Protein AF-A0A4R0JG82-F1 (afdb_monomer)

Solvent-accessible surface area (backbone atoms only — not comparable to full-atom values): 6131 Å² total; per-residue (Å²): 131,83,60,66,34,58,22,49,46,36,56,48,28,48,44,37,39,69,44,55,50,51,53,53,48,47,63,71,42,70,88,62,56,55,72,28,51,49,55,45,46,59,52,71,74,49,92,68,88,44,76,69,55,53,53,50,45,52,55,46,31,60,55,37,65,48,54,62,56,52,48,53,51,48,30,52,50,32,44,59,51,30,76,71,50,60,74,59,34,55,62,89,32,67,42,12,88,51,21,68,62,61,57,60,56,63,74,70,77,117

Secondary structure (DSSP, 8-state):
---EEE-HHHHHHHHIIIIIHHHHHHHHHTTT-SHHHHHHHHHHTTT---HHHHHHHHHHHHHHTTHHHHHHHHHHHHHHHHTTS-SEEETT-TTTTTHHHHHHHHTT--

pLDDT: mean 81.7, std 14.55, range [39.59, 97.44]

Foldseek 3Di:
DFDKFFQQLLVVLVCVLPPVLVVVLCVCCPPQHQPLVNLVCVCVVDDDPDPVSVVVSVVVNVVSVVPNVVSVVSSVVSVVVSVPDDRMDGPPPCRGPVVVVVVVVVVVPD

Organism: NCBI:txid1572659

Sequence (110 aa):
MADKENNFYKDTLHTCYVTTIPNARDAVHHGQGQPGDSISTAISSGGWKCAKATDFVTDFSAKAKQIMPAFDDAVTTAKSAHDKEPDEVPAKDPHGLAWPRTWSMRHKMI

Radius of gyration: 21.13 Å; Cα contacts (8 Å, |Δi|>4): 96; chains: 1; bounding box: 43×22×65 Å

Nearest PDB structures (foldseek):
  6jx6-assembly1_A  TM=6.028E-01  e=9.430E+00  Homo sapiens
  6vol-assembly1_Z  TM=5.089E-01  e=6.917E+00  Spinacia oleracea

Structure (mmCIF, N/CA/C/O backbone):
data_AF-A0A4R0JG82-F1
#
_entry.id   AF-A0A4R0JG82-F1
#
loop_
_atom_site.group_PDB
_atom_site.id
_atom_site.type_symbol
_atom_site.label_atom_id
_atom_site.label_alt_id
_atom_site.label_comp_id
_atom_site.label_asym_id
_atom_site.label_entity_id
_atom_site.label_seq_id
_atom_site.pdbx_PDB_ins_code
_atom_site.Cartn_x
_atom_site.Cartn_y
_atom_site.Cartn_z
_atom_site.occupancy
_atom_site.B_iso_or_equiv
_atom_site.auth_seq_id
_atom_site.auth_comp_id
_atom_site.auth_asym_id
_atom_site.auth_atom_id
_atom_site.pdbx_PDB_model_num
ATOM 1 N N . MET A 1 1 ? 23.046 2.775 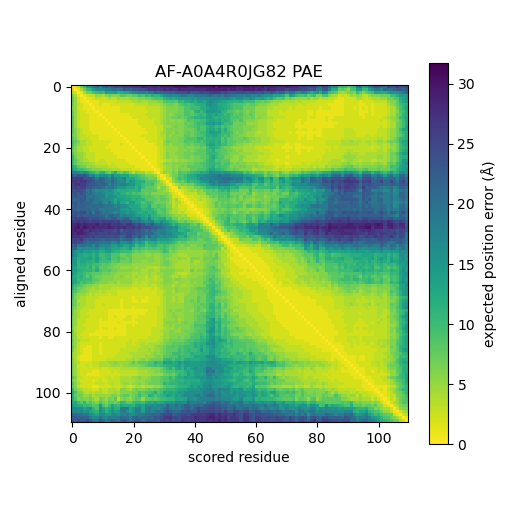-29.869 1.00 51.16 1 MET A N 1
ATOM 2 C CA . MET A 1 1 ? 21.773 2.817 -29.120 1.00 51.16 1 MET A CA 1
ATOM 3 C C . MET A 1 1 ? 22.090 2.324 -27.722 1.00 51.16 1 MET A C 1
ATOM 5 O O . MET A 1 1 ? 22.893 1.408 -27.622 1.00 51.16 1 MET A O 1
ATOM 9 N N . ALA A 1 2 ? 21.602 2.981 -26.669 1.00 63.22 2 ALA A N 1
ATOM 10 C CA . ALA A 1 2 ? 21.750 2.425 -25.326 1.00 63.22 2 ALA A CA 1
ATOM 11 C C . ALA A 1 2 ? 20.826 1.208 -25.238 1.00 63.22 2 ALA A C 1
ATOM 13 O O . ALA A 1 2 ? 19.638 1.348 -25.531 1.00 63.22 2 ALA A O 1
ATOM 14 N N . ASP A 1 3 ? 21.373 0.039 -24.910 1.00 84.50 3 ASP A N 1
ATOM 15 C CA . ASP A 1 3 ? 20.559 -1.147 -24.655 1.00 84.50 3 ASP A CA 1
ATOM 16 C C . ASP A 1 3 ? 19.607 -0.829 -23.494 1.00 84.50 3 ASP A C 1
ATOM 18 O O . ASP A 1 3 ? 20.027 -0.260 -22.482 1.00 84.50 3 ASP A O 1
ATOM 22 N N . LYS A 1 4 ? 18.321 -1.131 -23.673 1.00 91.31 4 LYS A N 1
ATOM 23 C CA . LYS A 1 4 ? 17.267 -0.925 -22.677 1.00 91.31 4 LYS A CA 1
ATOM 24 C C . LYS A 1 4 ? 16.657 -2.262 -22.285 1.00 91.31 4 LYS A C 1
ATOM 26 O O . LYS A 1 4 ? 16.618 -3.187 -23.093 1.00 91.31 4 LYS A O 1
ATOM 31 N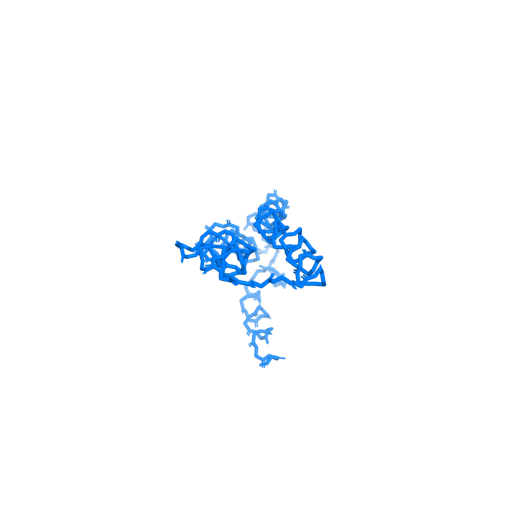 N . GLU A 1 5 ? 16.168 -2.340 -21.059 1.00 92.62 5 GLU A N 1
ATOM 32 C CA . GLU A 1 5 ? 15.486 -3.509 -20.513 1.00 92.62 5 GLU A CA 1
ATOM 33 C C . GLU A 1 5 ? 14.239 -3.096 -19.722 1.00 92.62 5 GLU A C 1
ATOM 35 O O . GLU A 1 5 ? 14.115 -1.948 -19.292 1.00 92.62 5 GLU A O 1
ATOM 40 N N . ASN A 1 6 ? 13.305 -4.034 -19.543 1.00 94.19 6 ASN A N 1
ATOM 41 C CA . ASN A 1 6 ? 12.077 -3.788 -18.787 1.00 94.19 6 ASN A CA 1
ATOM 42 C C . ASN A 1 6 ? 12.381 -3.375 -17.344 1.00 94.19 6 ASN A C 1
ATOM 44 O O . ASN A 1 6 ? 13.257 -3.950 -16.694 1.00 94.19 6 ASN A O 1
ATOM 48 N N . ASN A 1 7 ? 11.597 -2.432 -16.824 1.00 94.94 7 ASN A N 1
ATOM 49 C CA . ASN A 1 7 ? 11.662 -2.010 -15.432 1.00 94.94 7 ASN A CA 1
ATOM 50 C C . ASN A 1 7 ? 10.878 -2.975 -14.519 1.00 94.94 7 ASN A C 1
ATOM 52 O O . ASN A 1 7 ? 9.709 -2.760 -14.199 1.00 94.94 7 ASN A O 1
ATOM 56 N N . PHE A 1 8 ? 11.534 -4.033 -14.048 1.00 94.44 8 PHE A N 1
ATOM 57 C CA . PHE A 1 8 ? 10.926 -5.012 -13.140 1.00 94.44 8 PHE A CA 1
ATOM 58 C C . PHE A 1 8 ? 10.602 -4.436 -11.751 1.00 94.44 8 PHE A C 1
ATOM 60 O O . PHE A 1 8 ? 9.767 -4.991 -11.026 1.00 94.44 8 PHE A O 1
ATOM 67 N N . TYR A 1 9 ? 11.233 -3.326 -11.353 1.00 94.50 9 TYR A N 1
ATOM 68 C CA . TYR A 1 9 ? 10.830 -2.591 -10.154 1.00 94.50 9 TYR A CA 1
ATOM 69 C C . TYR A 1 9 ? 9.431 -1.984 -10.317 1.00 94.50 9 TYR A C 1
ATOM 71 O O . TYR A 1 9 ? 8.599 -2.133 -9.419 1.00 94.50 9 TYR A O 1
ATOM 79 N N . LYS A 1 10 ? 9.129 -1.397 -11.481 1.00 96.25 10 LYS A N 1
ATOM 80 C CA . LYS A 1 10 ? 7.787 -0.892 -11.802 1.00 96.25 10 LYS A CA 1
ATOM 81 C C . LYS A 1 10 ? 6.737 -2.005 -11.750 1.00 96.25 10 LYS A C 1
ATOM 83 O O . LYS A 1 10 ? 5.723 -1.842 -11.072 1.00 96.25 10 LYS A O 1
ATOM 88 N N . ASP A 1 11 ? 7.019 -3.167 -12.338 1.00 94.69 11 ASP A N 1
ATOM 89 C CA . ASP A 1 11 ? 6.133 -4.345 -12.260 1.00 94.69 11 ASP A CA 1
ATOM 90 C C . ASP A 1 11 ? 5.901 -4.810 -10.810 1.00 94.69 11 ASP A C 1
ATOM 92 O O . ASP A 1 11 ? 4.801 -5.218 -10.417 1.00 94.69 11 ASP A O 1
ATOM 96 N N . THR A 1 12 ? 6.940 -4.714 -9.977 1.00 94.50 12 THR A N 1
ATOM 97 C CA . THR A 1 12 ? 6.849 -5.036 -8.548 1.00 94.50 12 THR A CA 1
ATOM 98 C C . THR A 1 12 ? 5.945 -4.045 -7.819 1.00 94.50 12 THR A C 1
ATOM 100 O O . THR A 1 12 ? 5.081 -4.468 -7.053 1.00 94.50 12 THR A O 1
ATOM 103 N N . LEU A 1 13 ? 6.080 -2.739 -8.075 1.00 95.50 13 LEU A N 1
ATOM 104 C CA . LEU A 1 13 ? 5.193 -1.719 -7.506 1.00 95.50 13 LEU A CA 1
ATOM 105 C C . LEU A 1 13 ? 3.741 -1.932 -7.941 1.00 95.50 13 LEU A C 1
ATOM 107 O O . LEU A 1 13 ? 2.846 -1.848 -7.099 1.00 95.50 13 LEU A O 1
ATOM 111 N N . HIS A 1 14 ? 3.520 -2.272 -9.216 1.00 96.31 14 HIS A N 1
ATOM 112 C CA . HIS A 1 14 ? 2.203 -2.632 -9.738 1.00 96.31 14 HIS A CA 1
ATOM 113 C C . HIS A 1 14 ? 1.586 -3.789 -8.952 1.00 96.31 14 HIS A C 1
ATOM 115 O O . HIS A 1 14 ? 0.484 -3.673 -8.417 1.00 96.31 14 HIS A O 1
ATOM 121 N N . THR A 1 15 ? 2.345 -4.871 -8.783 1.00 94.44 15 THR A N 1
ATOM 122 C CA . THR A 1 15 ? 1.928 -6.020 -7.972 1.00 94.44 15 THR A CA 1
ATOM 123 C C . THR A 1 15 ? 1.617 -5.604 -6.530 1.00 94.44 15 THR A C 1
ATOM 125 O O . THR A 1 15 ? 0.589 -5.991 -5.980 1.00 94.44 15 THR A O 1
ATOM 128 N N . CYS A 1 16 ? 2.451 -4.761 -5.916 1.00 93.31 16 CYS A N 1
ATOM 129 C CA . CYS A 1 16 ? 2.240 -4.299 -4.546 1.00 93.31 16 CYS A CA 1
ATOM 130 C C . CYS A 1 16 ? 0.895 -3.587 -4.356 1.00 93.31 16 CYS A C 1
ATOM 132 O O . CYS A 1 16 ? 0.157 -3.947 -3.437 1.00 93.31 16 CYS A O 1
ATOM 134 N N . TYR A 1 17 ? 0.568 -2.598 -5.197 1.00 94.81 17 TYR A N 1
ATOM 135 C CA . TYR A 1 17 ? -0.653 -1.808 -5.008 1.00 94.81 17 TYR A CA 1
ATOM 136 C C . TYR A 1 17 ? -1.917 -2.495 -5.543 1.00 94.81 17 TYR A C 1
ATOM 138 O O . TYR A 1 17 ? -3.010 -2.161 -5.089 1.00 94.81 17 TYR A O 1
ATOM 146 N N . VAL A 1 18 ? -1.794 -3.443 -6.481 1.00 96.38 18 VAL A N 1
ATOM 147 C CA . VAL A 1 18 ? -2.944 -4.174 -7.044 1.00 96.38 18 VAL A CA 1
ATOM 148 C C . VAL A 1 18 ? -3.294 -5.422 -6.239 1.00 96.38 18 VAL A C 1
ATOM 150 O O . VAL A 1 18 ? -4.475 -5.721 -6.092 1.00 96.38 18 VAL A O 1
ATOM 153 N N . THR A 1 19 ? -2.308 -6.165 -5.729 1.00 94.00 19 THR A N 1
ATOM 154 C CA . THR A 1 19 ? -2.559 -7.485 -5.126 1.00 94.00 19 THR A CA 1
ATOM 155 C C . THR A 1 19 ? -2.014 -7.614 -3.711 1.00 94.00 19 THR A C 1
ATOM 157 O O . THR A 1 19 ? -2.783 -7.902 -2.800 1.00 94.00 19 THR A O 1
ATOM 160 N N . THR A 1 20 ? -0.719 -7.382 -3.480 1.00 92.31 20 THR A N 1
ATOM 161 C CA . THR A 1 20 ? -0.085 -7.699 -2.186 1.00 92.31 20 THR A CA 1
ATOM 162 C C . THR A 1 20 ? -0.695 -6.915 -1.024 1.00 92.31 20 THR A C 1
ATOM 164 O O . THR A 1 20 ? -1.074 -7.509 -0.015 1.00 92.31 20 THR A O 1
ATOM 167 N N . ILE A 1 21 ? -0.797 -5.588 -1.155 1.00 92.50 21 ILE A N 1
ATOM 168 C CA . ILE A 1 21 ? -1.320 -4.721 -0.092 1.00 92.50 21 ILE A CA 1
ATOM 169 C C . ILE A 1 21 ? -2.834 -4.945 0.097 1.00 92.50 21 ILE A C 1
ATOM 171 O O . ILE A 1 21 ? -3.239 -5.160 1.242 1.00 92.50 21 ILE A O 1
ATOM 175 N N . PRO A 1 22 ? -3.670 -4.982 -0.965 1.00 92.00 22 PRO A N 1
ATOM 176 C CA . PRO A 1 22 ? -5.091 -5.311 -0.825 1.00 92.00 22 PRO A CA 1
ATOM 177 C C . PRO A 1 22 ? -5.355 -6.679 -0.183 1.00 92.00 22 PRO A C 1
ATOM 179 O O . PRO A 1 22 ? -6.142 -6.762 0.752 1.00 92.00 22 PRO A O 1
ATOM 182 N N . ASN A 1 23 ? -4.639 -7.734 -0.581 1.00 89.31 23 ASN A N 1
ATOM 183 C CA . ASN A 1 23 ? -4.829 -9.063 0.009 1.00 89.31 23 ASN A CA 1
ATOM 184 C C . ASN A 1 23 ? -4.443 -9.097 1.496 1.00 89.31 23 ASN A C 1
ATOM 186 O O . ASN A 1 23 ? -5.107 -9.755 2.295 1.00 89.31 23 ASN A O 1
ATOM 190 N N . ALA A 1 24 ? -3.377 -8.389 1.889 1.00 87.69 24 ALA A N 1
ATOM 191 C CA . ALA A 1 24 ? -2.990 -8.273 3.294 1.00 87.69 24 ALA A CA 1
ATOM 192 C C . ALA A 1 24 ? -4.044 -7.508 4.111 1.00 87.69 24 ALA A C 1
ATOM 194 O O . ALA A 1 24 ? -4.383 -7.922 5.220 1.00 87.69 24 ALA A O 1
ATOM 195 N N . ARG A 1 25 ? -4.601 -6.429 3.547 1.00 87.44 25 ARG A N 1
ATOM 196 C CA . ARG A 1 25 ? -5.723 -5.684 4.132 1.00 87.44 25 ARG A CA 1
ATOM 197 C C . ARG A 1 25 ? -6.944 -6.585 4.324 1.00 87.44 25 ARG A C 1
ATOM 199 O O . ARG A 1 25 ? -7.520 -6.603 5.410 1.00 87.44 25 ARG A O 1
ATOM 206 N N . ASP A 1 26 ? -7.308 -7.357 3.306 1.00 86.31 26 ASP A N 1
ATOM 207 C CA . ASP A 1 26 ? -8.463 -8.256 3.352 1.00 86.31 26 ASP A CA 1
ATOM 208 C C . ASP A 1 26 ? -8.268 -9.377 4.379 1.00 86.31 26 ASP A C 1
ATOM 210 O O . ASP A 1 26 ? -9.190 -9.686 5.134 1.00 86.31 26 ASP A O 1
ATOM 214 N N . ALA A 1 27 ? -7.055 -9.929 4.488 1.00 83.75 27 ALA A N 1
ATOM 215 C CA . ALA A 1 27 ? -6.714 -10.925 5.503 1.00 83.75 27 ALA A CA 1
ATOM 216 C C . ALA A 1 27 ? -6.854 -10.380 6.936 1.00 83.75 27 ALA A C 1
ATOM 218 O O . ALA A 1 27 ? -7.315 -11.095 7.824 1.00 83.75 27 ALA A O 1
ATOM 219 N N . VAL A 1 28 ? -6.503 -9.110 7.166 1.00 78.19 28 VAL A N 1
ATOM 220 C CA . VAL A 1 28 ? -6.742 -8.425 8.451 1.00 78.19 28 VAL A CA 1
ATOM 221 C C . VAL A 1 28 ? -8.239 -8.213 8.694 1.00 78.19 28 VAL A C 1
ATOM 223 O O . VAL A 1 28 ? -8.698 -8.274 9.832 1.00 78.19 28 VAL A O 1
ATOM 226 N N . HIS A 1 29 ? -9.005 -7.984 7.629 1.00 72.31 29 HIS A N 1
ATOM 227 C CA . HIS A 1 29 ? -10.426 -7.663 7.690 1.00 72.31 29 HIS A CA 1
ATOM 228 C C . HIS A 1 29 ? -11.359 -8.889 7.689 1.00 72.31 29 HIS A C 1
ATOM 230 O O . HIS A 1 29 ? -12.565 -8.700 7.801 1.00 72.31 29 HIS A O 1
ATOM 236 N N . HIS A 1 30 ? -10.851 -10.124 7.561 1.00 68.50 30 HIS A N 1
ATOM 237 C CA . HIS A 1 30 ? -11.599 -11.375 7.313 1.00 68.50 30 HIS A CA 1
ATOM 238 C C . HIS A 1 30 ? -12.838 -11.609 8.229 1.00 68.50 30 HIS A C 1
ATOM 240 O O . HIS A 1 30 ? -12.832 -12.397 9.173 1.00 68.50 30 HIS A O 1
ATOM 246 N N . GLY A 1 31 ? -13.946 -10.930 7.916 1.00 56.19 31 GLY A N 1
ATOM 247 C CA . GLY A 1 31 ? -15.305 -11.140 8.421 1.00 56.19 31 GLY A CA 1
ATOM 248 C C . GLY A 1 31 ? -15.638 -10.658 9.841 1.00 56.19 31 GLY A C 1
ATOM 249 O O . GLY A 1 31 ? -16.804 -10.735 10.214 1.00 56.19 31 GLY A O 1
ATOM 250 N N . GLN A 1 32 ? -14.679 -10.174 10.637 1.00 58.47 32 GLN A N 1
ATOM 251 C CA . GLN A 1 32 ? -14.881 -9.880 12.075 1.00 58.47 32 GLN A CA 1
ATOM 252 C C . GLN A 1 32 ? -15.036 -8.376 12.407 1.00 58.47 32 GLN A C 1
ATOM 254 O O . GLN A 1 32 ? -15.150 -8.007 13.577 1.00 58.47 32 GLN A O 1
ATOM 259 N N . GLY A 1 33 ? -15.069 -7.501 11.394 1.00 62.50 33 GLY A N 1
ATOM 260 C CA . GLY A 1 33 ? -15.087 -6.043 11.579 1.00 62.50 33 GLY A CA 1
ATOM 261 C C . GLY A 1 33 ? -13.697 -5.475 11.878 1.00 62.50 33 GLY A C 1
ATOM 262 O O . GLY A 1 33 ? -12.688 -6.157 11.684 1.00 62.50 33 GLY A O 1
ATOM 263 N N . GLN A 1 34 ? -13.611 -4.218 12.331 1.00 66.31 34 GLN A N 1
ATOM 264 C CA . GLN A 1 34 ? -12.312 -3.691 12.754 1.00 66.31 34 GLN A CA 1
ATOM 265 C C . GLN A 1 34 ? -11.814 -4.505 13.960 1.00 66.31 34 GLN A C 1
ATOM 267 O O . GLN A 1 34 ? -12.614 -4.819 14.841 1.00 66.31 34 GLN A O 1
ATOM 272 N N . PRO A 1 35 ? -10.506 -4.804 14.076 1.00 66.06 35 PRO A N 1
ATOM 273 C CA . PRO A 1 35 ? -9.972 -5.545 15.225 1.00 66.06 35 PRO A CA 1
ATOM 274 C C . PRO A 1 35 ? -10.379 -4.943 16.583 1.00 66.06 35 PRO A C 1
ATOM 276 O O . PRO A 1 35 ? -10.596 -5.668 17.554 1.00 66.06 35 PRO 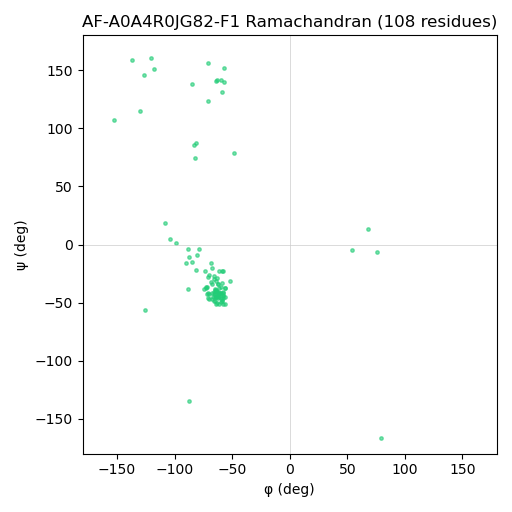A O 1
ATOM 279 N N . GLY A 1 36 ? -10.547 -3.614 16.631 1.00 67.00 36 GLY A N 1
ATOM 280 C CA . GLY A 1 36 ? -11.094 -2.872 17.771 1.00 67.00 36 GLY A CA 1
ATOM 281 C C . GLY A 1 36 ? -12.495 -3.321 18.189 1.00 67.00 36 GLY A C 1
ATOM 282 O O . GLY A 1 36 ? -12.759 -3.477 19.380 1.00 67.00 36 GLY A O 1
ATOM 283 N N . ASP A 1 37 ? -13.368 -3.597 17.224 1.00 69.62 37 ASP A N 1
ATOM 284 C CA . ASP A 1 37 ? -14.773 -3.937 17.452 1.00 69.62 37 ASP A CA 1
ATOM 285 C C . ASP A 1 37 ? -14.931 -5.340 18.044 1.00 69.62 37 ASP A C 1
ATOM 287 O O . ASP A 1 37 ? -15.766 -5.543 18.925 1.00 69.62 37 ASP A O 1
ATOM 291 N N . SER A 1 38 ? -14.094 -6.296 17.632 1.00 68.81 38 SER A N 1
ATOM 292 C CA . SER A 1 38 ? -14.089 -7.657 18.191 1.00 68.81 38 SER A CA 1
ATOM 293 C C . SER A 1 38 ? -13.755 -7.657 19.690 1.00 68.81 38 SER A C 1
ATOM 295 O O . SER A 1 38 ? -14.449 -8.285 20.492 1.00 68.81 38 SER A O 1
ATOM 297 N N . ILE A 1 39 ? -12.729 -6.896 20.094 1.00 68.31 39 ILE A N 1
ATOM 298 C CA . ILE A 1 39 ? -12.328 -6.771 21.506 1.00 68.31 39 ILE A CA 1
ATOM 299 C C . ILE A 1 39 ? -13.348 -5.944 22.297 1.00 68.31 39 ILE A C 1
ATOM 301 O O . ILE A 1 39 ? -13.735 -6.326 23.403 1.00 68.31 39 ILE A O 1
ATOM 305 N N . SER A 1 40 ? -13.821 -4.839 21.718 1.00 68.38 40 SER A N 1
ATOM 306 C CA . SER A 1 40 ? -14.841 -3.984 22.330 1.00 68.38 40 SER A CA 1
ATOM 307 C C . SER A 1 40 ? -16.143 -4.750 22.593 1.00 68.38 40 SER A C 1
ATOM 309 O O . SER A 1 40 ? -16.715 -4.652 23.681 1.00 68.38 40 SER A O 1
ATOM 311 N N . THR A 1 41 ? -16.574 -5.588 21.646 1.00 69.44 41 THR A N 1
ATOM 312 C CA . THR A 1 41 ? -17.768 -6.436 21.781 1.00 69.44 41 THR A CA 1
ATOM 313 C C . THR A 1 41 ? -17.586 -7.474 22.884 1.00 69.44 41 THR A C 1
ATOM 315 O O . THR A 1 41 ? -18.466 -7.611 23.732 1.00 69.44 41 THR A O 1
ATOM 318 N N . ALA A 1 42 ? -16.436 -8.154 22.947 1.00 66.69 42 ALA A N 1
ATOM 319 C CA . ALA A 1 42 ? -16.153 -9.124 24.006 1.00 66.69 42 ALA A CA 1
ATOM 320 C C . ALA A 1 42 ? -16.234 -8.486 25.406 1.00 66.69 42 ALA A C 1
ATOM 322 O O . ALA A 1 42 ? -16.843 -9.057 26.308 1.00 66.69 42 ALA A O 1
ATOM 323 N N . ILE A 1 43 ? -15.711 -7.268 25.569 1.00 66.06 43 ILE A N 1
ATOM 324 C CA . ILE A 1 43 ? -15.726 -6.542 26.849 1.00 66.06 43 ILE A CA 1
ATOM 325 C C . ILE A 1 43 ? -17.119 -5.990 27.182 1.00 66.06 43 ILE A C 1
ATOM 327 O O . ILE A 1 43 ? -17.551 -6.058 28.332 1.00 66.06 43 ILE A O 1
ATOM 331 N N . SER A 1 44 ? -17.856 -5.506 26.180 1.00 64.56 44 SER A N 1
ATOM 332 C CA . SER A 1 44 ? -19.225 -4.999 26.351 1.00 64.56 44 SER A CA 1
ATOM 333 C C . SER A 1 44 ? -20.243 -6.115 26.624 1.00 64.56 44 SER A C 1
ATOM 335 O O . SER A 1 44 ? -21.254 -5.880 27.284 1.00 64.56 44 SER A O 1
ATOM 337 N N . SER A 1 45 ? -19.985 -7.332 26.132 1.00 64.50 45 SER A N 1
ATOM 338 C CA . SER A 1 45 ? -20.914 -8.471 26.198 1.00 64.50 45 SER A CA 1
ATOM 339 C C . SER A 1 45 ? -20.930 -9.217 27.539 1.00 64.50 45 SER A C 1
ATOM 341 O O . SER A 1 45 ? -21.812 -10.046 27.758 1.00 64.50 45 SER A O 1
ATOM 343 N N . GLY A 1 46 ? -20.014 -8.921 28.471 1.00 55.81 46 GLY A N 1
ATOM 344 C CA . GLY A 1 46 ? -19.952 -9.629 29.750 1.00 55.81 46 GLY A CA 1
ATOM 345 C C . GLY A 1 46 ? -19.360 -8.815 30.895 1.00 55.81 46 GLY A C 1
ATOM 346 O O . GLY A 1 46 ? -18.152 -8.647 30.960 1.00 55.81 46 GLY A O 1
ATOM 347 N N . GLY A 1 47 ? -20.217 -8.381 31.831 1.00 57.16 47 GLY A N 1
ATOM 348 C CA . GLY A 1 47 ? -19.960 -8.168 33.272 1.00 57.16 47 GLY A CA 1
ATOM 349 C C . GLY A 1 47 ? -18.794 -7.281 33.747 1.00 57.16 47 GLY A C 1
ATOM 350 O O . GLY A 1 47 ? -18.663 -7.067 34.954 1.00 57.16 47 GLY A O 1
ATOM 351 N N . TRP A 1 48 ? -17.942 -6.765 32.864 1.00 61.97 48 TRP A N 1
ATOM 352 C CA . TRP A 1 48 ? -16.650 -6.196 33.234 1.00 61.97 48 TRP A CA 1
ATOM 353 C C . TRP A 1 48 ? -16.790 -4.738 33.689 1.00 61.97 48 TRP A C 1
ATOM 355 O O . TRP A 1 48 ? -16.605 -3.792 32.932 1.00 61.97 48 TRP A O 1
ATOM 365 N N . LYS A 1 49 ? -17.094 -4.531 34.974 1.00 61.78 49 LYS A N 1
ATOM 366 C CA . LYS A 1 49 ? -17.041 -3.208 35.621 1.00 61.78 49 LYS A CA 1
ATOM 367 C C . LYS A 1 49 ? -15.611 -2.879 36.057 1.00 61.78 49 LYS A C 1
ATOM 369 O O . LYS A 1 49 ? -15.285 -2.943 37.237 1.00 61.78 49 LYS A O 1
ATOM 374 N N . CYS A 1 50 ? -14.739 -2.541 35.110 1.00 67.88 50 CYS A N 1
ATOM 375 C CA . CYS A 1 50 ? -13.406 -2.015 35.411 1.00 67.88 50 CYS A CA 1
ATOM 376 C C . CYS A 1 50 ? -13.159 -0.740 34.603 1.00 67.88 50 CYS A C 1
ATOM 378 O O . CYS A 1 50 ? -13.061 -0.804 33.383 1.00 67.88 50 CYS A O 1
ATOM 380 N N . ALA A 1 51 ? -13.012 0.409 35.272 1.00 66.56 51 ALA A N 1
ATOM 381 C CA . ALA A 1 51 ? -12.751 1.690 34.602 1.00 66.56 51 ALA A CA 1
ATOM 382 C C . ALA A 1 51 ? -11.495 1.640 33.706 1.00 66.56 51 ALA A C 1
ATOM 384 O O . ALA A 1 51 ? -11.519 2.126 32.582 1.00 66.56 51 ALA A O 1
ATOM 385 N N . LYS A 1 52 ? -10.444 0.929 34.145 1.00 72.75 52 LYS A N 1
ATOM 386 C CA . LYS A 1 52 ? -9.218 0.722 33.352 1.00 72.75 52 LYS A CA 1
ATOM 387 C C . LYS A 1 52 ? -9.441 -0.116 32.088 1.00 72.75 52 LYS A C 1
ATOM 389 O O . LYS A 1 52 ? -8.678 0.013 31.137 1.00 72.75 52 LYS A O 1
ATOM 394 N N . ALA A 1 53 ? -10.448 -0.993 32.080 1.00 70.62 53 ALA A N 1
ATOM 395 C CA . ALA A 1 53 ? -10.787 -1.777 30.895 1.00 70.62 53 ALA A CA 1
ATOM 396 C C . ALA A 1 53 ? -11.453 -0.893 29.831 1.00 70.62 53 ALA A C 1
ATOM 398 O O . ALA A 1 53 ? -11.147 -1.035 28.652 1.00 70.62 53 ALA A O 1
ATOM 399 N N . THR A 1 54 ? -12.290 0.064 30.240 1.00 73.69 54 THR A N 1
ATOM 400 C CA . THR A 1 54 ? -12.897 1.046 29.330 1.00 73.69 54 THR A CA 1
ATOM 401 C C . THR A 1 54 ? -11.846 1.942 28.669 1.00 73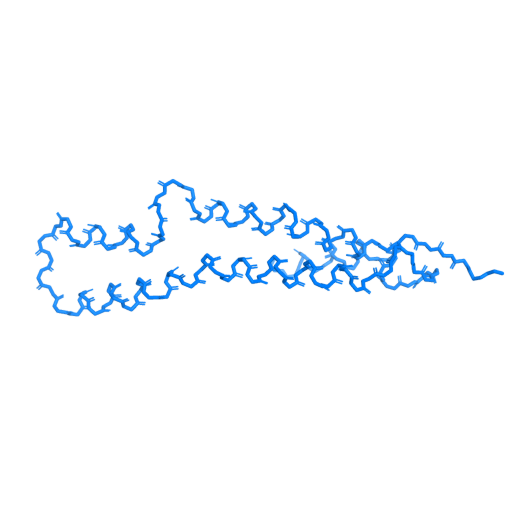.69 54 THR A C 1
ATOM 403 O O . THR A 1 54 ? -11.892 2.134 27.452 1.00 73.69 54 THR A O 1
ATOM 406 N N . ASP A 1 55 ? -10.872 2.439 29.439 1.00 80.81 55 ASP A N 1
ATOM 407 C CA . ASP A 1 55 ? -9.772 3.257 28.906 1.00 80.81 55 ASP A CA 1
ATOM 408 C C . ASP A 1 55 ? -8.930 2.457 27.902 1.00 80.81 55 ASP A C 1
ATOM 410 O O . ASP A 1 55 ? -8.685 2.908 26.784 1.00 80.81 55 ASP A O 1
ATOM 414 N N . PHE A 1 56 ? -8.574 1.215 28.253 1.00 81.00 56 PHE A N 1
ATOM 415 C CA . PHE A 1 56 ? -7.857 0.310 27.355 1.00 81.00 56 PHE A CA 1
ATOM 416 C C . PHE A 1 56 ? -8.618 0.054 26.046 1.00 81.00 56 PHE A C 1
ATOM 418 O O . PHE A 1 56 ? -8.021 0.123 24.974 1.00 81.00 56 PHE A O 1
ATOM 425 N N . VAL A 1 57 ? -9.926 -0.222 26.108 1.00 78.00 57 VAL A N 1
ATOM 426 C CA . VAL A 1 57 ? -10.755 -0.445 24.909 1.00 78.00 57 VAL A CA 1
ATOM 427 C C . VAL A 1 57 ? -10.801 0.792 24.032 1.00 78.00 57 VAL A C 1
ATOM 429 O O . VAL A 1 57 ? -10.725 0.673 22.809 1.00 78.00 57 VAL A O 1
ATOM 432 N N . THR A 1 58 ? -10.908 1.970 24.641 1.00 81.00 58 THR A N 1
ATOM 433 C CA . THR A 1 58 ? -10.943 3.244 23.920 1.00 81.00 58 THR A CA 1
ATOM 434 C C . THR A 1 58 ? -9.629 3.472 23.175 1.00 81.00 58 THR A C 1
ATOM 436 O O . THR A 1 58 ? -9.646 3.679 21.959 1.00 81.00 58 THR A O 1
ATOM 439 N N . ASP A 1 59 ? -8.495 3.331 23.864 1.00 83.44 59 ASP A N 1
ATOM 440 C CA . ASP A 1 59 ? -7.159 3.471 23.277 1.00 83.44 59 ASP A CA 1
ATOM 441 C C . ASP A 1 59 ? -6.893 2.428 22.187 1.00 83.44 59 ASP A C 1
ATOM 443 O O . ASP A 1 59 ? -6.376 2.744 21.111 1.00 83.44 59 ASP A O 1
ATOM 447 N N . PHE A 1 60 ? -7.259 1.172 22.444 1.00 81.81 60 PHE A N 1
ATOM 448 C CA . PHE A 1 60 ? -7.089 0.088 21.487 1.00 81.81 60 PHE A CA 1
ATOM 449 C C . PHE A 1 60 ? -7.940 0.311 20.235 1.00 81.81 60 PHE A C 1
ATOM 451 O O . PHE A 1 60 ? -7.432 0.198 19.122 1.00 81.81 60 PHE A O 1
ATOM 458 N N . SER A 1 61 ? -9.208 0.694 20.398 1.00 80.06 61 SER A N 1
ATOM 459 C CA . SER A 1 61 ? -10.111 0.976 19.277 1.00 80.06 61 SER A CA 1
ATOM 460 C C . SER A 1 61 ? -9.633 2.172 18.457 1.00 80.06 61 SER A C 1
ATOM 462 O O . SER A 1 61 ? -9.696 2.141 17.230 1.00 80.06 61 SER A O 1
ATOM 464 N N . ALA A 1 62 ? -9.116 3.218 19.110 1.00 83.56 62 ALA A N 1
ATOM 465 C CA . ALA A 1 62 ? -8.541 4.374 18.429 1.00 83.56 62 ALA A CA 1
ATOM 466 C C . ALA A 1 62 ? -7.338 3.984 17.556 1.00 83.56 62 ALA A C 1
ATOM 468 O O . ALA A 1 62 ? -7.246 4.422 16.411 1.00 83.56 62 ALA A O 1
ATOM 469 N N . LYS A 1 63 ? -6.455 3.111 18.056 1.00 84.88 63 LYS A N 1
ATOM 470 C CA . LYS A 1 63 ? -5.319 2.582 17.283 1.00 84.88 63 LYS A CA 1
ATOM 471 C C . LYS A 1 63 ? -5.768 1.632 16.174 1.00 84.88 63 LYS A C 1
ATOM 473 O O . LYS A 1 63 ? -5.289 1.736 15.050 1.00 84.88 63 LYS A O 1
ATOM 478 N N . ALA A 1 64 ? -6.716 0.740 16.453 1.00 82.25 64 ALA A N 1
ATOM 479 C CA . ALA A 1 64 ? -7.221 -0.220 15.474 1.00 82.25 64 ALA A CA 1
ATOM 480 C C . ALA A 1 64 ? -7.886 0.469 14.270 1.00 82.25 64 ALA A C 1
ATOM 482 O O . ALA A 1 64 ? -7.716 0.021 13.136 1.00 82.25 64 ALA A O 1
ATOM 483 N N . LYS A 1 65 ? -8.554 1.610 14.491 1.00 83.12 65 LYS A N 1
ATOM 484 C CA . LYS A 1 65 ? -9.121 2.457 13.427 1.00 83.12 65 LYS A CA 1
ATOM 485 C C . LYS A 1 65 ? -8.085 2.967 12.424 1.00 83.12 65 LYS A C 1
ATOM 487 O O . LYS A 1 65 ? -8.465 3.297 11.306 1.00 83.12 65 LYS A O 1
ATOM 492 N N . GLN A 1 66 ? -6.804 3.028 12.793 1.00 86.75 66 GLN A N 1
ATOM 493 C CA . GLN A 1 66 ? -5.723 3.489 11.914 1.00 86.75 66 GLN A CA 1
ATOM 494 C C . GLN A 1 66 ? -5.171 2.387 11.001 1.00 86.75 66 GLN A C 1
ATOM 496 O O . GLN A 1 66 ? -4.499 2.699 10.023 1.00 86.75 66 GLN A O 1
ATOM 501 N N . ILE A 1 67 ? -5.470 1.112 11.273 1.00 85.75 67 ILE A N 1
ATOM 502 C CA . ILE A 1 67 ? -4.918 -0.018 10.513 1.00 85.75 67 ILE A CA 1
ATOM 503 C C . ILE A 1 67 ? -5.407 0.005 9.060 1.00 85.75 67 ILE A C 1
ATOM 505 O O . ILE A 1 67 ? -4.602 -0.088 8.138 1.00 85.75 67 ILE A O 1
ATOM 509 N N . MET A 1 68 ? -6.716 0.161 8.844 1.00 86.50 68 MET A N 1
ATOM 510 C CA . MET A 1 68 ? -7.288 0.152 7.491 1.00 86.50 68 MET A CA 1
ATOM 511 C C . MET A 1 68 ? -6.848 1.367 6.655 1.00 86.50 68 MET A C 1
ATOM 513 O O . MET A 1 68 ? -6.379 1.147 5.538 1.00 86.50 68 MET A O 1
ATOM 517 N N . PRO A 1 69 ? -6.890 2.612 7.180 1.00 90.19 69 PRO A N 1
ATOM 518 C CA . PRO A 1 69 ? -6.314 3.770 6.497 1.00 90.19 69 PRO A CA 1
ATOM 519 C C . PRO A 1 69 ? -4.832 3.606 6.152 1.00 90.19 69 PRO A C 1
ATOM 521 O O . PRO A 1 69 ? -4.425 3.994 5.065 1.00 90.19 69 PRO A O 1
ATOM 524 N N . ALA A 1 70 ? -4.028 2.974 7.015 1.00 91.62 70 ALA A N 1
ATOM 525 C CA . ALA A 1 70 ? -2.612 2.749 6.722 1.00 91.62 70 ALA A CA 1
ATOM 526 C C . ALA A 1 70 ? -2.396 1.852 5.488 1.00 91.62 70 ALA A C 1
ATOM 528 O O . ALA A 1 70 ? -1.452 2.070 4.727 1.00 91.62 70 ALA A O 1
ATOM 529 N N . PHE A 1 71 ? -3.274 0.869 5.248 1.00 92.81 71 PHE A N 1
ATOM 530 C CA . PHE A 1 71 ? -3.245 0.088 4.007 1.00 92.81 71 PHE A CA 1
ATOM 531 C C . PHE A 1 71 ? -3.625 0.935 2.786 1.00 92.81 71 PHE A C 1
ATOM 533 O O . PHE A 1 71 ? -2.971 0.825 1.750 1.00 92.81 71 PHE A O 1
ATOM 540 N N . ASP A 1 72 ? -4.641 1.794 2.900 1.00 92.31 72 ASP A N 1
ATOM 541 C CA . ASP A 1 72 ? -5.059 2.692 1.814 1.00 92.31 72 ASP A CA 1
ATOM 542 C C . ASP A 1 72 ? -3.951 3.715 1.464 1.00 92.31 72 ASP A C 1
ATOM 544 O O . ASP A 1 72 ? -3.653 3.952 0.285 1.00 92.31 72 ASP A O 1
ATOM 548 N N . ASP A 1 73 ? -3.255 4.245 2.473 1.00 96.25 73 ASP A N 1
ATOM 549 C CA . ASP A 1 73 ? -2.083 5.111 2.308 1.00 96.25 73 ASP A CA 1
ATOM 550 C C . ASP A 1 73 ? -0.912 4.366 1.648 1.00 96.25 73 ASP A C 1
ATOM 552 O O . ASP A 1 73 ? -0.234 4.906 0.765 1.00 96.25 73 ASP A O 1
ATOM 556 N N . ALA A 1 74 ? -0.686 3.102 2.020 1.00 94.69 74 ALA A N 1
ATOM 557 C CA . ALA A 1 74 ? 0.34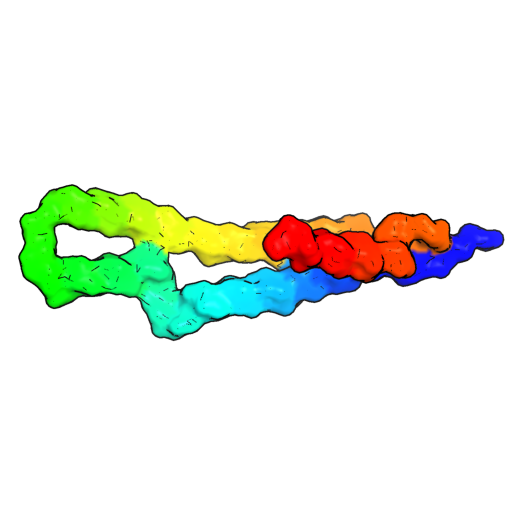7 2.264 1.416 1.00 94.69 74 ALA A CA 1
ATOM 558 C C . ALA A 1 74 ? 0.060 1.973 -0.069 1.00 94.69 74 ALA A C 1
ATOM 560 O O . ALA A 1 74 ? 0.971 2.083 -0.893 1.00 94.69 74 ALA A O 1
ATOM 561 N N . VAL A 1 75 ? -1.197 1.676 -0.436 1.00 96.81 75 VAL A N 1
ATOM 562 C CA . VAL A 1 75 ? -1.628 1.537 -1.843 1.00 96.81 75 VAL A CA 1
ATOM 563 C C . VAL A 1 75 ? -1.367 2.832 -2.607 1.00 96.81 75 VAL A C 1
ATOM 565 O O . VAL A 1 75 ? -0.757 2.810 -3.678 1.00 96.81 75 VAL A O 1
ATOM 568 N N . THR A 1 76 ? -1.780 3.969 -2.043 1.00 97.12 76 THR A N 1
ATOM 569 C CA . THR A 1 76 ? -1.599 5.291 -2.660 1.00 97.12 76 THR A CA 1
ATOM 570 C C . THR A 1 76 ? -0.122 5.608 -2.881 1.00 97.12 76 THR A C 1
ATOM 572 O O . THR A 1 76 ? 0.264 6.089 -3.950 1.00 97.12 76 THR A O 1
ATOM 575 N N . THR A 1 77 ? 0.724 5.286 -1.904 1.00 97.44 77 THR A N 1
ATOM 576 C CA . THR A 1 77 ? 2.174 5.485 -1.974 1.00 97.44 77 THR A CA 1
ATOM 577 C C . THR A 1 77 ? 2.807 4.606 -3.051 1.00 97.44 77 THR A C 1
ATOM 579 O O . THR A 1 77 ? 3.555 5.111 -3.889 1.00 97.44 77 THR A O 1
ATOM 582 N N . ALA A 1 78 ? 2.481 3.311 -3.079 1.00 95.19 78 ALA A N 1
ATOM 583 C CA . ALA A 1 78 ? 3.016 2.372 -4.063 1.00 95.19 78 ALA A CA 1
ATOM 584 C C . ALA A 1 78 ? 2.581 2.724 -5.495 1.00 95.19 78 ALA A C 1
ATOM 586 O O . ALA A 1 78 ? 3.408 2.711 -6.406 1.00 95.19 78 ALA A O 1
ATOM 587 N N . LYS A 1 79 ? 1.319 3.127 -5.688 1.00 97.31 79 LYS A N 1
ATOM 588 C CA . LYS A 1 79 ? 0.824 3.618 -6.979 1.00 97.31 79 LYS A CA 1
ATOM 589 C C . LYS A 1 79 ? 1.526 4.911 -7.407 1.00 97.31 79 LYS A C 1
ATOM 591 O O . LYS A 1 79 ? 1.987 5.021 -8.535 1.00 97.31 79 LYS A O 1
ATOM 596 N N . SER A 1 80 ? 1.688 5.862 -6.488 1.00 97.44 80 SER A N 1
ATOM 597 C CA . SER A 1 80 ? 2.388 7.122 -6.776 1.00 97.44 80 SER A CA 1
ATOM 598 C C . SER A 1 80 ? 3.865 6.915 -7.121 1.00 97.44 80 SER A C 1
ATOM 600 O O . SER A 1 80 ? 4.433 7.706 -7.870 1.00 97.44 80 SER A O 1
ATOM 602 N N . ALA A 1 81 ? 4.507 5.891 -6.552 1.00 96.06 81 ALA A N 1
ATOM 603 C CA . ALA A 1 81 ? 5.853 5.484 -6.939 1.00 96.06 81 ALA A CA 1
ATOM 604 C C . ALA A 1 81 ? 5.850 4.840 -8.333 1.00 96.06 81 ALA A C 1
ATOM 606 O O . ALA A 1 81 ? 6.657 5.229 -9.168 1.00 96.06 81 ALA A O 1
ATOM 607 N N . HIS A 1 82 ? 4.908 3.932 -8.609 1.00 97.06 82 HIS A N 1
ATOM 608 C CA . HIS A 1 82 ? 4.767 3.273 -9.912 1.00 97.06 82 HIS A CA 1
ATOM 609 C C . HIS A 1 82 ? 4.613 4.285 -11.053 1.00 97.06 82 HIS A C 1
ATOM 611 O O . HIS A 1 82 ? 5.283 4.178 -12.076 1.00 97.06 82 HIS A O 1
ATOM 617 N N . ASP A 1 83 ? 3.764 5.294 -10.859 1.00 96.44 83 ASP A N 1
ATOM 618 C CA . ASP A 1 83 ? 3.451 6.288 -11.888 1.00 96.44 83 ASP A CA 1
ATOM 619 C C . ASP A 1 83 ? 4.645 7.207 -12.216 1.00 96.44 83 ASP A C 1
ATOM 621 O O . ASP A 1 83 ? 4.646 7.876 -13.249 1.00 96.44 83 ASP A O 1
ATOM 625 N N . LYS A 1 84 ? 5.677 7.233 -11.360 1.00 96.62 84 LYS A N 1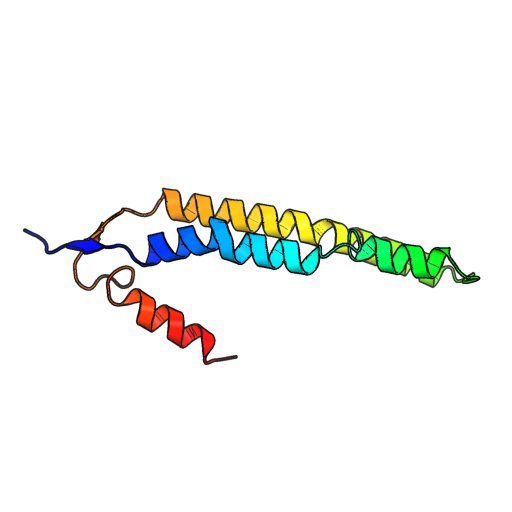
ATOM 626 C CA . LYS A 1 84 ? 6.929 7.974 -11.585 1.00 96.62 84 LYS A CA 1
ATOM 627 C C . LYS A 1 84 ? 7.998 7.149 -12.299 1.00 96.62 84 LYS A C 1
ATOM 629 O O . LYS A 1 84 ? 8.972 7.725 -12.779 1.00 96.62 84 LYS A O 1
ATOM 634 N N . GLU A 1 85 ?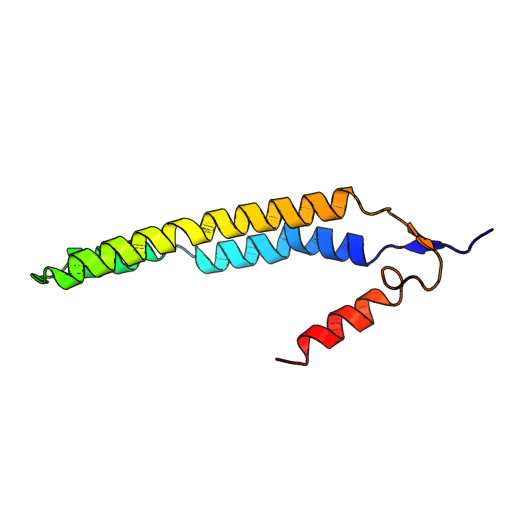 7.845 5.830 -12.350 1.00 95.50 85 GLU A N 1
ATOM 635 C CA . GLU A 1 85 ? 8.832 4.938 -12.946 1.00 95.50 85 GLU A CA 1
ATOM 636 C C . GLU A 1 85 ? 8.636 4.829 -14.470 1.00 95.50 85 GLU A C 1
ATOM 638 O O . GLU A 1 85 ? 7.502 4.701 -14.952 1.00 95.50 85 GLU A O 1
ATOM 643 N N . PRO A 1 86 ? 9.721 4.839 -15.262 1.00 96.00 86 PRO A N 1
ATOM 644 C CA . PR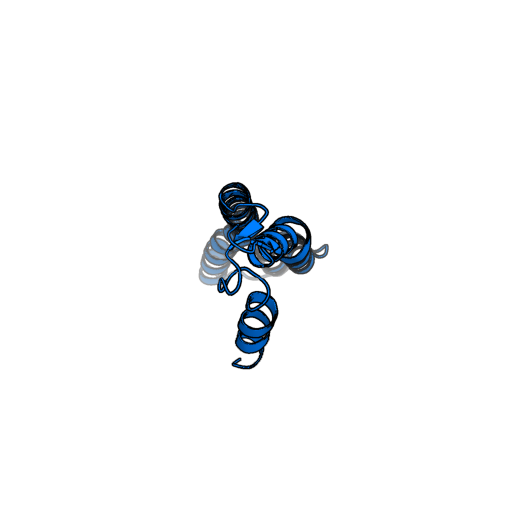O A 1 86 ? 9.645 4.572 -16.695 1.00 96.00 86 PRO A CA 1
ATOM 645 C C . PRO A 1 86 ? 9.350 3.087 -16.961 1.00 96.00 86 PRO A C 1
ATOM 647 O O . PRO A 1 86 ? 9.660 2.233 -16.132 1.00 96.00 86 PRO A O 1
ATOM 650 N N . ASP A 1 87 ? 8.784 2.771 -18.129 1.00 95.75 87 ASP A N 1
ATOM 651 C CA . ASP A 1 87 ? 8.520 1.377 -18.537 1.00 95.75 87 ASP A CA 1
ATOM 652 C C . ASP A 1 87 ? 9.816 0.588 -18.802 1.00 95.75 87 ASP A C 1
ATOM 654 O O . ASP A 1 87 ? 9.902 -0.610 -18.535 1.00 95.75 87 ASP A O 1
ATOM 658 N N . GLU A 1 88 ? 10.852 1.280 -19.278 1.00 96.12 88 GLU A N 1
ATOM 659 C CA . GLU A 1 88 ? 12.166 0.720 -19.583 1.00 96.12 88 GLU A CA 1
ATOM 660 C C . GLU A 1 88 ? 13.267 1.501 -18.863 1.00 96.12 88 GLU A C 1
ATOM 662 O O . GLU A 1 88 ? 13.210 2.730 -18.745 1.00 96.12 88 GLU A O 1
ATOM 667 N N . VAL A 1 89 ? 14.314 0.791 -18.459 1.00 93.94 89 VAL A N 1
ATOM 668 C CA . VAL A 1 89 ? 15.530 1.337 -17.848 1.00 93.94 89 VAL A CA 1
ATOM 669 C C . VAL A 1 89 ? 16.757 0.981 -18.697 1.00 93.94 89 VAL A C 1
ATOM 671 O O . VAL A 1 89 ? 16.686 0.081 -19.539 1.00 93.94 89 VAL A O 1
ATOM 674 N N . PRO A 1 90 ? 17.890 1.691 -18.548 1.00 95.00 90 PRO A N 1
ATOM 675 C CA . PRO A 1 90 ? 19.134 1.306 -19.210 1.00 95.00 90 PRO A CA 1
ATOM 676 C C . PRO A 1 90 ? 19.561 -0.123 -18.844 1.00 95.00 90 PRO A C 1
ATOM 678 O O . PRO A 1 90 ? 19.291 -0.606 -17.748 1.00 95.00 90 PRO A O 1
ATOM 681 N N . ALA A 1 91 ? 20.277 -0.798 -19.740 1.00 91.19 91 ALA A N 1
ATOM 682 C CA . ALA A 1 91 ? 20.804 -2.129 -19.463 1.00 91.19 91 ALA A CA 1
ATOM 683 C C . ALA A 1 91 ? 21.696 -2.136 -18.211 1.00 91.19 91 ALA A C 1
ATOM 685 O O . ALA A 1 91 ? 22.537 -1.248 -18.031 1.00 91.19 91 ALA A O 1
ATOM 686 N N . LYS A 1 92 ? 21.567 -3.194 -17.397 1.00 88.75 9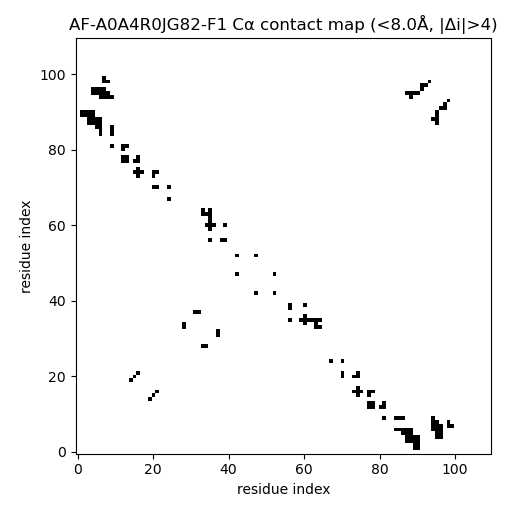2 LYS A N 1
ATOM 687 C CA . LYS A 1 92 ? 22.264 -3.373 -16.103 1.00 88.75 92 LYS A CA 1
ATOM 688 C C . LYS A 1 92 ? 21.824 -2.405 -14.999 1.00 88.75 92 LYS A C 1
ATOM 690 O O . LYS A 1 92 ? 22.505 -2.321 -13.973 1.00 88.75 92 LYS A O 1
ATOM 695 N N . ASP A 1 93 ? 20.718 -1.692 -15.183 1.00 91.25 93 ASP A N 1
ATOM 696 C CA . ASP A 1 93 ? 20.120 -0.895 -14.119 1.00 91.25 93 ASP A CA 1
ATOM 697 C C . ASP A 1 93 ? 19.635 -1.813 -12.972 1.00 91.25 93 ASP A C 1
ATOM 699 O O . ASP A 1 93 ? 19.116 -2.909 -13.220 1.00 91.25 93 ASP A O 1
ATOM 703 N N . PRO A 1 94 ? 19.804 -1.420 -11.695 1.00 89.88 94 PRO A N 1
ATOM 704 C CA . PRO A 1 94 ? 19.324 -2.205 -10.558 1.00 89.88 94 PRO A CA 1
ATOM 705 C C . PRO A 1 94 ? 17.811 -2.477 -10.564 1.00 89.88 94 PRO A C 1
ATOM 707 O O . PRO A 1 94 ? 17.391 -3.435 -9.912 1.00 89.88 94 PRO A O 1
ATOM 710 N N . HIS A 1 95 ? 17.007 -1.664 -11.257 1.00 92.12 95 HIS A N 1
ATOM 711 C CA . HIS A 1 95 ? 15.556 -1.819 -11.417 1.00 92.12 95 HIS A CA 1
ATOM 712 C C . HIS A 1 95 ? 15.164 -2.707 -12.608 1.00 92.12 95 HIS A C 1
ATOM 714 O O . HIS A 1 95 ? 14.003 -3.103 -12.725 1.00 92.12 95 HIS A O 1
ATOM 720 N N . GLY A 1 96 ? 16.126 -3.049 -13.466 1.00 91.19 96 GLY A N 1
ATOM 721 C CA . GLY A 1 96 ? 15.934 -3.928 -14.609 1.00 91.19 96 GLY A CA 1
ATOM 722 C C . GLY A 1 96 ? 16.115 -5.406 -14.255 1.00 91.19 96 GLY A C 1
ATOM 723 O O . GLY A 1 96 ? 15.607 -5.892 -13.243 1.00 91.19 96 GLY A O 1
ATOM 724 N N . LEU A 1 97 ? 16.850 -6.164 -15.068 1.00 91.44 97 LEU A N 1
ATOM 725 C CA . LEU A 1 97 ? 16.991 -7.624 -14.926 1.00 91.44 97 LEU A CA 1
ATOM 726 C C . LEU A 1 97 ? 17.636 -8.055 -13.598 1.00 91.44 97 LEU A C 1
ATOM 728 O O . LEU A 1 97 ? 17.453 -9.188 -13.145 1.00 91.44 97 LEU A O 1
ATOM 732 N N . ALA A 1 98 ? 18.394 -7.164 -12.956 1.00 88.81 98 ALA A N 1
ATOM 733 C CA . ALA A 1 98 ? 18.991 -7.414 -11.647 1.00 88.81 98 ALA A CA 1
ATOM 734 C C . ALA A 1 98 ? 17.964 -7.377 -10.498 1.00 88.81 98 ALA A C 1
ATOM 736 O O . ALA A 1 98 ? 18.197 -7.991 -9.449 1.00 88.81 98 ALA A O 1
ATOM 737 N N . TRP A 1 99 ? 16.828 -6.697 -10.686 1.00 91.25 99 TRP A N 1
ATOM 738 C CA . TRP A 1 99 ? 15.859 -6.413 -9.630 1.00 91.25 99 TRP A CA 1
ATOM 739 C C . TRP A 1 99 ? 15.262 -7.661 -8.958 1.00 91.25 99 TRP A C 1
ATOM 741 O O . TRP A 1 99 ? 15.311 -7.750 -7.729 1.00 91.25 99 TRP A O 1
ATOM 751 N N . PRO A 1 100 ? 14.757 -8.686 -9.677 1.00 85.81 100 PRO A N 1
ATOM 752 C CA . PRO A 1 100 ? 14.134 -9.841 -9.021 1.00 85.81 100 PRO A CA 1
ATOM 753 C C . PRO A 1 100 ? 15.088 -10.573 -8.064 1.00 85.81 100 PRO A C 1
ATOM 755 O O . PRO A 1 100 ? 14.691 -11.079 -7.008 1.00 85.81 100 PRO A O 1
ATOM 758 N N . ARG A 1 101 ? 16.383 -10.594 -8.398 1.00 82.38 101 ARG A N 1
ATOM 759 C CA . ARG A 1 101 ? 17.426 -11.201 -7.568 1.00 82.38 101 ARG A CA 1
ATOM 760 C C . ARG A 1 101 ? 17.692 -10.390 -6.296 1.00 82.38 101 ARG A C 1
ATOM 762 O O . ARG A 1 101 ? 17.864 -10.982 -5.233 1.00 82.38 101 ARG A O 1
ATOM 769 N N . THR A 1 102 ? 17.727 -9.061 -6.376 1.00 81.38 102 THR A N 1
ATOM 770 C CA . THR A 1 102 ? 17.927 -8.203 -5.195 1.00 81.38 102 THR A CA 1
ATOM 771 C C . THR A 1 102 ? 16.686 -8.175 -4.303 1.00 81.38 102 THR A C 1
ATOM 773 O O . THR A 1 102 ? 16.804 -8.195 -3.077 1.00 81.38 102 THR A O 1
ATOM 776 N N . TRP A 1 103 ? 15.493 -8.198 -4.899 1.00 78.69 103 TRP A N 1
ATOM 777 C CA . TRP A 1 103 ? 14.219 -8.278 -4.189 1.00 78.69 103 TRP A CA 1
ATOM 778 C C . TRP A 1 103 ? 14.068 -9.593 -3.413 1.00 78.69 103 TRP A C 1
ATOM 780 O O . TRP A 1 103 ? 13.835 -9.582 -2.206 1.00 78.69 103 TRP A O 1
ATOM 790 N N . SER A 1 104 ? 14.292 -10.736 -4.068 1.00 72.19 104 SER A N 1
ATOM 791 C CA . SER A 1 104 ? 14.173 -12.059 -3.431 1.00 72.19 104 SER A CA 1
ATOM 792 C C . SER A 1 104 ? 15.172 -12.295 -2.289 1.00 72.19 104 SER A C 1
ATOM 794 O O . SER A 1 104 ? 14.858 -13.020 -1.346 1.00 72.19 104 SER A O 1
ATOM 796 N N . MET A 1 105 ? 16.353 -11.665 -2.318 1.00 67.25 105 MET A N 1
ATOM 797 C CA . MET A 1 105 ? 17.320 -11.758 -1.216 1.00 67.25 105 MET A CA 1
ATOM 798 C C . MET A 1 105 ? 16.877 -11.021 0.056 1.00 67.25 105 MET A C 1
ATOM 800 O O . MET A 1 105 ? 17.249 -11.453 1.145 1.00 67.25 105 MET A O 1
ATOM 804 N N . ARG A 1 106 ? 16.038 -9.978 -0.041 1.00 59.91 106 ARG A N 1
ATOM 805 C CA . ARG A 1 106 ? 15.509 -9.276 1.146 1.00 59.91 106 ARG A CA 1
ATOM 806 C C . ARG A 1 106 ? 14.584 -10.151 1.995 1.00 59.91 106 ARG A C 1
ATOM 808 O O . ARG A 1 106 ? 14.568 -10.007 3.210 1.00 59.91 106 ARG A O 1
ATOM 815 N N . HIS A 1 107 ? 13.879 -11.102 1.383 1.00 51.09 107 HIS A N 1
ATOM 816 C CA . HIS A 1 107 ? 12.976 -12.018 2.088 1.00 51.09 107 HIS A CA 1
ATOM 817 C C . HIS A 1 107 ? 13.680 -13.187 2.805 1.00 51.09 107 HIS A C 1
ATOM 819 O O . HIS A 1 107 ? 13.011 -13.959 3.482 1.00 51.09 107 HIS A O 1
ATOM 825 N N . LYS A 1 108 ? 15.008 -13.343 2.675 1.00 43.03 108 LYS A N 1
ATOM 826 C CA . LYS A 1 108 ? 15.785 -14.409 3.345 1.00 43.03 108 LYS A CA 1
ATOM 827 C C . LYS A 1 108 ? 16.507 -13.959 4.623 1.00 43.03 108 LYS A C 1
ATOM 829 O O . LYS A 1 108 ? 17.237 -14.754 5.204 1.00 43.03 108 LYS A O 1
ATOM 834 N N . MET A 1 109 ? 16.355 -12.697 5.026 1.00 40.72 109 MET A N 1
ATOM 835 C CA . MET A 1 109 ? 17.032 -12.110 6.195 1.00 40.72 109 MET A CA 1
ATOM 836 C C . MET A 1 109 ? 16.094 -11.852 7.389 1.00 40.72 109 MET A C 1
ATOM 838 O O . MET A 1 109 ? 16.448 -11.072 8.270 1.00 40.72 109 MET A O 1
ATOM 842 N N . ILE A 1 110 ? 14.919 -12.488 7.423 1.00 39.59 110 ILE A N 1
ATOM 843 C CA . ILE A 1 110 ? 13.984 -12.445 8.560 1.00 39.59 110 ILE A CA 1
ATOM 844 C C . ILE A 1 110 ? 13.903 -13.835 9.179 1.00 39.59 110 ILE A C 1
ATOM 846 O O . ILE A 1 110 ? 13.740 -14.797 8.394 1.00 39.59 110 ILE A O 1
#

Mean predicted aligned error: 8.98 Å